Protein AF-A0A843BXI2-F1 (afdb_monomer_lite)

Secondary structure (DSSP, 8-state):
-PPPHHHHHHHHHHHHHHHHHHHT--TT-GGGGHHHHHHHHHHHHHHHHHHHHHTT--TTTTHHHHHHHHHHHHHH--STHHHHHHHHHHHHHHHHHTT---HHHHHHHHHHHHHHHHHHHHHHS--------SSSSS--SS--

Foldseek 3Di:
DDDPPVLVVLLVVLLVLLVVCLVVQDPVALLVSQVSLVVSLVSLVVSLVVLCVVVVDDCVPPPPVVVVVLVVVLVPQADPVSLNVLSVVLVVLSVVLVVDPDSVVNSVSSVVNSSSSVSNNSRNPDDDPPPPPDDPPPPDPDDD

Radius of gyration: 20.2 Å; chains: 1; bounding box: 77×28×40 Å

Structure (mmCIF, N/CA/C/O backbone):
data_AF-A0A843BXI2-F1
#
_entry.id   AF-A0A843BXI2-F1
#
loop_
_atom_site.group_PDB
_atom_site.id
_atom_site.type_symbol
_atom_site.label_atom_id
_atom_site.label_alt_id
_atom_site.label_comp_id
_atom_site.label_asym_id
_atom_site.label_entity_id
_atom_site.label_seq_id
_atom_site.pdbx_PDB_ins_code
_atom_site.Cartn_x
_atom_site.Cartn_y
_atom_site.Cartn_z
_atom_site.occupancy
_atom_site.B_iso_or_equiv
_atom_site.auth_seq_id
_atom_site.auth_comp_id
_atom_site.auth_asym_id
_atom_site.auth_atom_id
_atom_site.pdbx_PDB_model_num
ATOM 1 N N . MET A 1 1 ? -17.618 1.627 15.768 1.00 49.53 1 MET A N 1
ATOM 2 C CA . MET A 1 1 ? -17.007 2.902 15.333 1.00 49.53 1 MET A CA 1
ATOM 3 C C . MET A 1 1 ? -16.866 2.784 13.823 1.00 49.53 1 MET A C 1
ATOM 5 O O . MET A 1 1 ? -16.209 1.845 13.396 1.00 49.53 1 MET A O 1
ATOM 9 N N . ALA A 1 2 ? -17.588 3.579 13.031 1.00 57.34 2 ALA A N 1
ATOM 10 C CA . ALA A 1 2 ? -17.543 3.461 11.570 1.00 57.34 2 ALA A CA 1
ATOM 11 C C . ALA A 1 2 ? -16.231 4.062 11.038 1.00 57.34 2 ALA A C 1
ATOM 13 O O . ALA A 1 2 ? -15.806 5.115 11.517 1.00 57.34 2 ALA A O 1
ATOM 14 N N . LEU A 1 3 ? -15.579 3.384 10.090 1.00 67.31 3 LEU A N 1
ATOM 15 C CA . LEU A 1 3 ? -14.486 3.971 9.314 1.00 67.31 3 LEU A CA 1
ATOM 16 C C . LEU A 1 3 ? -15.031 5.159 8.514 1.00 67.31 3 LEU A C 1
ATOM 18 O O . LEU A 1 3 ? -16.154 5.106 8.024 1.00 67.31 3 LEU A O 1
ATOM 22 N N . SER A 1 4 ? -14.248 6.233 8.405 1.00 80.00 4 SER A N 1
ATOM 23 C CA . SER A 1 4 ? -14.625 7.372 7.563 1.00 80.00 4 SER A CA 1
ATOM 24 C C . SER A 1 4 ? -14.692 6.928 6.103 1.00 80.00 4 SER A C 1
ATOM 26 O O . SER A 1 4 ? -13.735 6.319 5.618 1.00 80.00 4 SER A O 1
ATOM 28 N N . ASP A 1 5 ? -15.765 7.289 5.398 1.00 84.75 5 ASP A N 1
ATOM 29 C CA . ASP A 1 5 ? -15.926 7.025 3.962 1.00 84.75 5 ASP A CA 1
ATOM 30 C C . ASP A 1 5 ? -14.735 7.562 3.144 1.00 84.75 5 ASP A C 1
ATOM 32 O O . ASP A 1 5 ? -14.326 6.944 2.165 1.00 84.75 5 ASP A O 1
ATOM 36 N N . ASP A 1 6 ? -14.096 8.655 3.590 1.00 87.81 6 ASP A N 1
ATOM 37 C CA . ASP A 1 6 ? -12.880 9.199 2.960 1.00 87.81 6 ASP A CA 1
ATOM 38 C C . ASP A 1 6 ? -11.687 8.230 3.044 1.00 87.81 6 ASP A C 1
ATOM 40 O O . ASP A 1 6 ? -10.926 8.092 2.089 1.00 87.81 6 ASP A O 1
ATOM 44 N N . ILE A 1 7 ? -11.522 7.510 4.163 1.00 90.12 7 ILE A N 1
ATOM 45 C CA . ILE A 1 7 ? -10.442 6.519 4.310 1.00 90.12 7 ILE A CA 1
ATOM 46 C C . ILE A 1 7 ? -10.681 5.338 3.369 1.00 90.12 7 ILE A C 1
ATOM 48 O O . ILE A 1 7 ? -9.736 4.866 2.737 1.00 90.12 7 ILE A O 1
ATOM 52 N N . VAL A 1 8 ? -11.930 4.877 3.271 1.00 89.12 8 VAL A N 1
ATOM 53 C CA . VAL A 1 8 ? -12.310 3.770 2.383 1.00 89.12 8 VAL A CA 1
ATOM 54 C C . VAL A 1 8 ? -12.089 4.168 0.923 1.00 89.12 8 VAL A C 1
ATOM 56 O O . VAL A 1 8 ? -11.362 3.480 0.212 1.00 89.12 8 VAL A O 1
ATOM 59 N N . GLN A 1 9 ? -12.582 5.339 0.508 1.00 91.81 9 GLN A N 1
ATOM 60 C CA . GLN A 1 9 ? -12.403 5.832 -0.860 1.00 91.81 9 GLN A CA 1
ATOM 61 C C . GLN A 1 9 ? -10.921 5.971 -1.241 1.00 91.81 9 GLN A C 1
ATOM 63 O O . GLN A 1 9 ? -10.513 5.568 -2.329 1.00 91.81 9 GLN A O 1
ATOM 68 N N . ARG A 1 10 ? 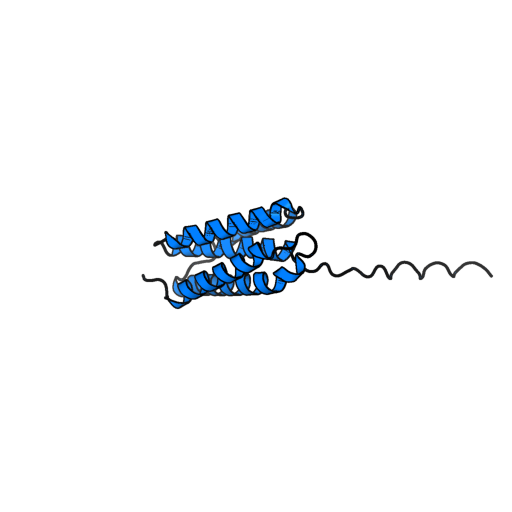-10.079 6.495 -0.340 1.00 94.06 10 ARG A N 1
ATOM 69 C CA . ARG A 1 10 ? -8.631 6.610 -0.587 1.00 94.06 10 ARG A CA 1
ATOM 70 C C . ARG A 1 10 ? -7.947 5.256 -0.745 1.00 94.06 10 ARG A C 1
ATOM 72 O O . ARG A 1 10 ? -6.979 5.160 -1.505 1.00 94.06 10 ARG A O 1
ATOM 79 N N . LEU A 1 11 ? -8.402 4.228 -0.027 1.00 93.69 11 LEU A N 1
ATOM 80 C CA . LEU A 1 11 ? -7.893 2.863 -0.176 1.00 93.69 11 LEU A CA 1
ATOM 81 C C . LEU A 1 11 ? -8.273 2.278 -1.536 1.00 93.69 11 LEU A C 1
ATOM 83 O O . LEU A 1 11 ? -7.402 1.722 -2.208 1.00 93.69 11 LEU A O 1
ATOM 87 N N . ASP A 1 12 ? -9.517 2.468 -1.964 1.00 93.50 12 ASP A N 1
ATOM 88 C CA . ASP A 1 12 ? -9.999 1.992 -3.262 1.00 93.50 12 ASP A CA 1
ATOM 89 C C . ASP A 1 12 ? -9.271 2.687 -4.420 1.00 93.50 12 ASP A C 1
ATOM 91 O O . ASP A 1 12 ? -8.735 2.027 -5.314 1.00 93.50 12 ASP A O 1
ATOM 95 N N . ASP A 1 13 ? -9.129 4.013 -4.361 1.00 95.38 13 ASP A N 1
ATOM 96 C CA . ASP A 1 13 ? -8.373 4.782 -5.353 1.00 95.38 13 ASP A CA 1
ATOM 97 C C . ASP A 1 13 ? -6.907 4.324 -5.420 1.00 95.38 13 ASP A C 1
ATOM 99 O O . ASP A 1 13 ? -6.327 4.157 -6.500 1.00 95.38 13 ASP A O 1
ATOM 103 N N . SER A 1 14 ? -6.302 4.087 -4.252 1.00 96.19 14 SER A N 1
ATOM 104 C CA . SER A 1 14 ? -4.931 3.592 -4.125 1.00 96.19 14 SER A CA 1
ATOM 105 C C . SER A 1 14 ? -4.760 2.208 -4.751 1.00 96.19 14 SER A C 1
ATOM 107 O O . SER A 1 14 ? -3.775 1.971 -5.460 1.00 96.19 14 SER A O 1
ATOM 109 N N . ARG A 1 15 ? -5.728 1.310 -4.539 1.00 96.12 15 ARG A N 1
ATOM 110 C CA . ARG A 1 15 ? -5.762 -0.024 -5.142 1.00 96.12 15 ARG A CA 1
ATOM 111 C C . ARG A 1 15 ? -5.853 0.059 -6.663 1.00 96.12 15 ARG A C 1
ATOM 113 O O . ARG A 1 15 ? -5.010 -0.523 -7.341 1.00 96.12 15 ARG A O 1
ATOM 120 N N . VAL A 1 16 ? -6.790 0.846 -7.194 1.00 96.56 16 VAL A N 1
ATOM 121 C CA . VAL A 1 16 ? -6.998 1.011 -8.644 1.00 96.56 16 VAL A CA 1
ATOM 122 C C . VAL A 1 16 ? -5.749 1.559 -9.339 1.00 96.56 16 VAL A C 1
ATOM 124 O O . VAL A 1 16 ? -5.399 1.132 -10.442 1.00 96.56 16 VAL A O 1
ATOM 127 N N . ILE A 1 17 ? -5.048 2.515 -8.719 1.00 95.50 17 ILE A N 1
ATOM 128 C CA . ILE A 1 17 ? -3.776 3.017 -9.258 1.00 95.50 17 ILE A CA 1
ATOM 129 C C . ILE A 1 17 ? -2.742 1.887 -9.304 1.00 95.50 17 ILE A C 1
ATOM 131 O O . ILE A 1 17 ? -2.062 1.719 -10.317 1.00 95.50 17 ILE A O 1
ATOM 135 N N . LEU A 1 18 ? -2.623 1.108 -8.228 1.00 94.69 18 LEU A N 1
ATOM 136 C CA . LEU A 1 18 ? -1.623 0.050 -8.123 1.00 94.69 18 LEU A CA 1
ATOM 137 C C . LEU A 1 18 ? -1.889 -1.115 -9.094 1.00 94.69 18 LEU A C 1
ATOM 139 O O . LEU A 1 18 ? -0.940 -1.647 -9.669 1.00 94.69 18 LEU A O 1
ATOM 143 N N . GLU A 1 19 ? -3.154 -1.463 -9.335 1.00 94.88 19 GLU A N 1
ATOM 144 C CA . GLU A 1 19 ? -3.573 -2.442 -10.351 1.00 94.88 19 GLU A CA 1
ATOM 145 C C . GLU A 1 19 ? -3.135 -1.999 -11.755 1.00 94.88 19 GLU A C 1
ATOM 147 O O . GLU A 1 19 ? -2.446 -2.742 -12.454 1.00 94.88 19 GLU A O 1
ATOM 152 N N . LYS A 1 20 ? -3.392 -0.736 -12.125 1.00 95.06 20 LYS A N 1
ATOM 153 C CA . LYS A 1 20 ? -2.939 -0.169 -13.410 1.00 95.06 20 LYS A CA 1
ATOM 154 C C . LYS A 1 20 ? -1.419 -0.176 -13.561 1.00 95.06 20 LYS A C 1
ATOM 156 O O . LYS A 1 20 ? -0.908 -0.351 -14.668 1.00 95.06 20 LYS A O 1
ATOM 161 N N . VAL A 1 21 ? -0.685 0.053 -12.470 1.00 92.62 21 VAL A N 1
ATOM 162 C CA . VAL A 1 21 ? 0.783 -0.034 -12.468 1.00 92.62 21 VAL A CA 1
ATOM 163 C C . VAL A 1 21 ? 1.235 -1.472 -12.711 1.00 92.62 21 VAL A C 1
ATOM 165 O O . VAL A 1 21 ? 2.156 -1.688 -13.497 1.00 92.62 21 VAL A O 1
ATOM 168 N N . TYR A 1 22 ? 0.598 -2.445 -12.060 1.00 92.56 22 TYR A N 1
ATOM 169 C CA . TYR A 1 22 ? 0.926 -3.860 -12.211 1.00 92.56 22 TYR A CA 1
ATOM 170 C C . TYR A 1 22 ? 0.672 -4.372 -13.637 1.00 92.56 22 TYR A C 1
ATOM 172 O O . TYR A 1 22 ? 1.520 -5.063 -14.200 1.00 92.56 22 TYR A O 1
ATOM 180 N N . GLU A 1 23 ? -0.449 -3.987 -14.250 1.00 91.62 23 GLU A N 1
ATOM 181 C CA . GLU A 1 23 ? -0.782 -4.339 -15.638 1.00 91.62 23 GLU A CA 1
ATOM 182 C C . GLU A 1 23 ? 0.234 -3.788 -16.646 1.00 91.62 23 GLU A C 1
ATOM 184 O O . GLU A 1 23 ? 0.566 -4.444 -17.632 1.00 91.62 23 GLU A O 1
ATOM 189 N N . LYS A 1 24 ? 0.753 -2.583 -16.389 1.00 90.25 24 LYS A N 1
ATOM 190 C CA . LYS A 1 24 ? 1.716 -1.885 -17.257 1.00 90.25 24 LYS A CA 1
ATOM 191 C C . LYS A 1 24 ? 3.169 -2.116 -16.851 1.00 90.25 24 LYS A C 1
ATOM 193 O O . LYS A 1 24 ? 4.056 -1.394 -17.311 1.00 90.25 24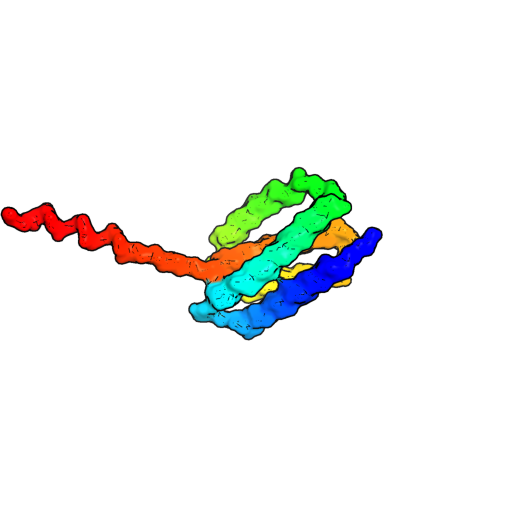 LYS A O 1
ATOM 198 N N . LEU A 1 25 ? 3.414 -3.068 -15.954 1.00 86.06 25 LEU A N 1
ATOM 199 C CA . LEU A 1 25 ? 4.726 -3.291 -15.372 1.00 86.06 25 LEU A CA 1
ATOM 200 C C . LEU A 1 25 ? 5.697 -3.813 -16.436 1.00 86.06 25 LEU A C 1
ATOM 202 O O . LEU A 1 25 ? 5.552 -4.932 -16.928 1.00 86.06 25 LEU A O 1
ATOM 206 N N . ASP A 1 26 ? 6.692 -2.989 -16.752 1.00 82.50 26 ASP A N 1
ATOM 207 C CA . ASP A 1 26 ? 7.731 -3.259 -17.742 1.00 82.50 26 ASP A CA 1
ATOM 208 C C . ASP A 1 26 ? 9.000 -3.799 -17.052 1.00 82.50 26 ASP A C 1
ATOM 210 O O . ASP A 1 26 ? 9.654 -3.042 -16.320 1.00 82.50 26 ASP A O 1
ATOM 214 N N . PRO A 1 27 ? 9.365 -5.079 -17.277 1.00 76.06 27 PRO A N 1
ATOM 215 C CA . PRO A 1 27 ? 10.595 -5.690 -16.775 1.00 76.06 27 PRO A CA 1
ATOM 216 C C . PRO A 1 27 ? 11.875 -4.919 -17.069 1.00 76.06 27 PRO A C 1
ATOM 218 O O . PRO A 1 27 ? 12.814 -4.919 -16.271 1.00 76.06 27 PRO A O 1
ATOM 221 N N . GLU A 1 28 ? 11.912 -4.249 -18.215 1.00 74.94 28 GLU A N 1
ATOM 222 C CA . GLU A 1 28 ? 13.095 -3.553 -18.699 1.00 74.94 28 GLU A CA 1
ATOM 223 C C . GLU A 1 28 ? 13.158 -2.120 -18.161 1.00 74.94 28 GLU A C 1
ATOM 225 O O . GLU A 1 28 ? 14.227 -1.502 -18.129 1.00 74.94 28 GLU A O 1
ATOM 230 N N . ASN A 1 29 ? 12.029 -1.580 -17.685 1.00 77.88 29 ASN A N 1
ATOM 231 C CA . ASN A 1 29 ? 11.943 -0.205 -17.212 1.00 77.88 29 ASN A CA 1
ATOM 232 C C . ASN A 1 29 ? 10.928 0.018 -16.081 1.00 77.88 29 ASN A C 1
ATOM 234 O O . ASN A 1 29 ? 9.982 0.808 -16.183 1.00 77.88 29 ASN A O 1
ATOM 238 N N . TYR A 1 30 ? 11.223 -0.578 -14.929 1.00 76.38 30 TYR A N 1
ATOM 239 C CA . TYR A 1 30 ? 10.468 -0.380 -13.691 1.00 76.38 30 TYR A CA 1
ATOM 240 C C . TYR A 1 30 ? 10.362 1.082 -13.225 1.00 76.38 30 TYR A C 1
ATOM 242 O O . TYR A 1 30 ? 9.444 1.423 -12.482 1.00 76.38 30 TYR A O 1
ATOM 250 N N . THR A 1 31 ? 11.257 1.978 -13.658 1.00 79.62 31 THR A N 1
ATOM 251 C CA . THR A 1 31 ? 11.287 3.365 -13.157 1.00 79.62 31 THR A CA 1
ATOM 252 C C . THR A 1 31 ? 10.036 4.170 -13.505 1.00 79.62 31 THR A C 1
ATOM 254 O O . THR A 1 31 ? 9.680 5.084 -12.759 1.00 79.62 31 THR A O 1
ATOM 257 N N . LYS A 1 32 ? 9.314 3.796 -14.572 1.00 84.75 32 LYS A N 1
ATOM 258 C CA . LYS A 1 32 ? 8.026 4.410 -14.934 1.00 84.75 32 LYS A CA 1
ATOM 259 C C . LYS A 1 32 ? 6.976 4.250 -13.830 1.00 84.75 32 LYS A C 1
ATOM 261 O O . LYS A 1 32 ? 6.172 5.152 -13.631 1.00 84.75 32 LYS A O 1
ATOM 266 N N . ALA A 1 33 ? 7.034 3.152 -13.075 1.00 87.38 33 ALA A N 1
ATOM 267 C CA . ALA A 1 33 ? 6.111 2.865 -11.981 1.00 87.38 33 ALA A CA 1
ATOM 268 C C . ALA A 1 33 ? 6.401 3.676 -10.704 1.00 87.38 33 ALA A C 1
ATOM 270 O O . ALA A 1 33 ? 5.543 3.772 -9.827 1.00 87.38 33 ALA A O 1
ATOM 271 N N . TYR A 1 34 ? 7.595 4.274 -10.574 1.00 88.19 34 TYR A N 1
ATOM 272 C CA . TYR A 1 34 ? 8.043 4.908 -9.329 1.00 88.19 34 TYR A CA 1
ATOM 273 C C . TYR A 1 34 ? 7.099 6.006 -8.837 1.00 88.19 34 TYR A C 1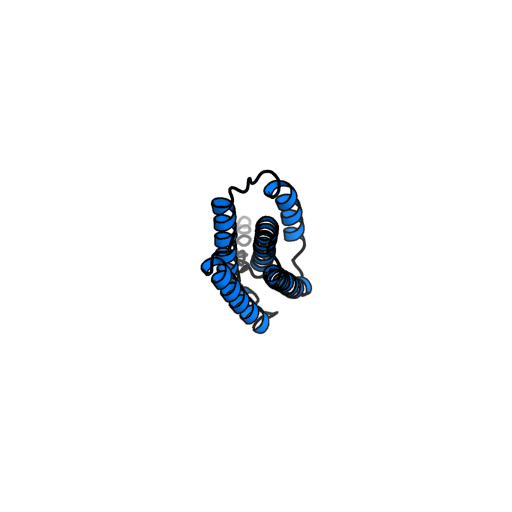
ATOM 275 O O . TYR A 1 34 ? 6.751 6.031 -7.659 1.00 88.19 34 TYR A O 1
ATOM 283 N N . LYS A 1 35 ? 6.672 6.908 -9.729 1.00 90.94 35 LYS A N 1
ATOM 284 C CA . LYS A 1 35 ? 5.835 8.057 -9.355 1.00 90.94 35 LYS A CA 1
ATOM 285 C C . LYS A 1 35 ? 4.466 7.616 -8.832 1.00 90.94 35 LYS A C 1
ATOM 287 O O . LYS A 1 35 ? 4.003 8.149 -7.826 1.00 90.94 35 LYS A O 1
ATOM 292 N N . ASP A 1 36 ? 3.853 6.634 -9.483 1.00 94.00 36 ASP A N 1
ATOM 293 C CA . ASP A 1 36 ? 2.525 6.145 -9.115 1.00 94.00 36 ASP A CA 1
ATOM 294 C C . ASP A 1 36 ? 2.573 5.331 -7.818 1.00 94.00 36 ASP A C 1
ATOM 296 O O . ASP A 1 36 ? 1.783 5.580 -6.909 1.00 94.00 36 ASP A O 1
ATOM 300 N N . ILE A 1 37 ? 3.569 4.450 -7.661 1.00 92.31 37 ILE A N 1
ATOM 301 C CA . ILE A 1 37 ? 3.791 3.722 -6.401 1.00 92.31 37 ILE A CA 1
ATOM 302 C C . ILE A 1 37 ? 4.084 4.709 -5.260 1.00 92.31 37 ILE A C 1
ATOM 304 O O . ILE A 1 37 ? 3.616 4.517 -4.139 1.00 92.31 37 ILE A O 1
ATOM 308 N N . TRP A 1 38 ? 4.820 5.795 -5.525 1.00 93.06 38 TRP A N 1
ATOM 309 C CA . TRP A 1 38 ? 5.114 6.823 -4.521 1.00 93.06 38 TRP A CA 1
ATOM 310 C C . TRP A 1 38 ? 3.861 7.577 -4.082 1.00 93.06 38 TRP A C 1
ATOM 312 O O . TRP A 1 38 ? 3.681 7.821 -2.885 1.00 93.06 38 TRP A O 1
ATOM 322 N N . LYS A 1 39 ? 2.980 7.901 -5.035 1.00 94.31 39 LYS A N 1
ATOM 323 C CA . LYS A 1 39 ? 1.680 8.509 -4.748 1.00 94.31 39 LYS A CA 1
ATOM 324 C C . LYS A 1 39 ? 0.852 7.590 -3.849 1.00 94.31 39 LYS A C 1
ATOM 326 O O . LYS A 1 39 ? 0.459 8.011 -2.768 1.00 94.31 39 LYS A O 1
ATOM 331 N N . VAL A 1 40 ? 0.685 6.326 -4.242 1.00 96.00 40 VAL A N 1
ATOM 332 C CA . VAL A 1 40 ? -0.062 5.324 -3.461 1.00 96.00 40 VAL A CA 1
ATOM 333 C C . VAL A 1 40 ? 0.528 5.164 -2.056 1.00 96.00 40 VAL A C 1
ATOM 335 O O . VAL A 1 40 ? -0.191 5.212 -1.064 1.00 96.00 40 VAL A O 1
ATOM 338 N N . ARG A 1 41 ? 1.856 5.062 -1.930 1.00 94.75 41 ARG A N 1
ATOM 339 C CA . ARG A 1 41 ? 2.534 4.971 -0.627 1.00 94.75 41 ARG A CA 1
ATOM 340 C C . ARG A 1 41 ? 2.253 6.175 0.272 1.00 94.75 41 ARG A C 1
ATOM 342 O O . ARG A 1 41 ? 2.146 6.000 1.484 1.00 94.75 41 ARG A O 1
ATOM 349 N N . SER A 1 42 ? 2.185 7.375 -0.298 1.00 92.31 42 SER A N 1
ATOM 350 C CA . SER A 1 42 ? 1.898 8.604 0.450 1.00 92.31 42 SER A CA 1
ATOM 351 C C . SER A 1 42 ? 0.449 8.646 0.946 1.00 92.31 42 SER A C 1
ATOM 353 O O . SER A 1 42 ? 0.228 8.994 2.102 1.00 92.31 42 SER A O 1
ATOM 355 N N . GLU A 1 43 ? -0.515 8.209 0.130 1.00 94.81 43 GLU A N 1
ATOM 356 C CA . GLU A 1 43 ? -1.924 8.079 0.545 1.00 94.81 43 GLU A CA 1
ATOM 357 C C . GLU A 1 43 ? -2.082 7.072 1.695 1.00 94.81 43 GLU A C 1
ATOM 359 O O . GLU A 1 43 ? -2.694 7.373 2.720 1.00 94.81 43 GLU A O 1
ATOM 364 N N . ILE A 1 44 ? -1.446 5.899 1.590 1.00 94.69 44 ILE A N 1
ATOM 365 C CA . ILE A 1 44 ? -1.469 4.907 2.674 1.00 94.69 44 ILE A CA 1
ATOM 366 C C . ILE A 1 44 ? -0.783 5.439 3.941 1.00 94.69 44 ILE A C 1
ATOM 368 O O . ILE A 1 44 ? -1.257 5.191 5.049 1.00 94.69 44 ILE A O 1
ATOM 372 N N . GLU A 1 45 ? 0.314 6.194 3.822 1.00 91.94 45 GLU A N 1
ATOM 373 C CA . GLU A 1 45 ? 0.942 6.831 4.985 1.00 91.94 45 GLU A CA 1
ATOM 374 C C . GLU A 1 45 ? 0.015 7.847 5.660 1.00 91.94 45 GLU A C 1
ATOM 376 O O . GLU A 1 45 ? -0.068 7.858 6.890 1.00 91.94 45 GLU A O 1
ATOM 381 N N . PHE A 1 46 ? -0.710 8.647 4.879 1.00 91.31 46 PHE A N 1
ATOM 382 C CA . PHE A 1 46 ? -1.713 9.569 5.401 1.00 91.31 46 PHE A CA 1
ATOM 383 C C . PHE A 1 46 ? -2.821 8.832 6.169 1.00 91.31 46 PHE A C 1
ATOM 385 O O . PHE A 1 46 ? -3.156 9.230 7.289 1.00 91.31 46 PHE A O 1
ATOM 392 N N . ILE A 1 47 ? -3.334 7.722 5.626 1.00 91.94 47 ILE A N 1
ATOM 393 C CA . ILE A 1 47 ? -4.339 6.879 6.294 1.00 91.94 47 ILE A CA 1
ATOM 394 C C . ILE A 1 47 ? -3.791 6.326 7.613 1.00 91.94 47 ILE A C 1
ATOM 396 O O . ILE A 1 47 ? -4.448 6.429 8.646 1.00 91.94 47 ILE A O 1
ATOM 400 N N . VAL A 1 48 ? -2.571 5.782 7.607 1.00 90.62 48 VAL A N 1
ATOM 401 C CA . VAL A 1 48 ? -1.918 5.249 8.813 1.00 90.62 48 VAL A CA 1
ATOM 402 C C . VAL A 1 48 ? -1.804 6.319 9.902 1.00 90.62 48 VAL A C 1
ATOM 404 O O . VAL A 1 48 ? -2.141 6.054 11.056 1.00 90.62 48 VAL A O 1
ATOM 407 N N . ILE A 1 49 ? -1.363 7.531 9.551 1.00 87.25 49 ILE A N 1
ATOM 408 C CA . ILE A 1 49 ? -1.251 8.650 10.499 1.00 87.25 49 ILE A CA 1
ATOM 409 C C . ILE A 1 49 ? -2.633 9.062 11.018 1.00 87.25 49 ILE A C 1
ATOM 411 O O . ILE A 1 49 ? -2.801 9.245 12.222 1.00 87.25 49 ILE A O 1
ATOM 415 N N . SER A 1 50 ? -3.628 9.152 10.136 1.00 88.94 50 SER A N 1
ATOM 416 C CA . SER A 1 50 ? -5.001 9.520 10.499 1.00 88.94 50 SER A CA 1
ATOM 417 C C . SER A 1 50 ? -5.608 8.517 11.476 1.00 88.94 50 SER A C 1
ATOM 419 O O . SER A 1 50 ? -6.120 8.903 12.523 1.00 88.94 50 SER A O 1
ATOM 421 N N . LEU A 1 51 ? -5.477 7.219 11.193 1.00 86.44 51 LEU A N 1
ATOM 422 C CA . LEU A 1 51 ? -5.946 6.150 12.073 1.00 86.44 51 LEU A CA 1
ATOM 423 C C . LEU A 1 51 ? -5.240 6.176 13.430 1.00 86.44 51 LEU A C 1
ATOM 425 O O . LEU A 1 51 ? -5.902 6.001 14.453 1.00 86.44 51 LEU A O 1
ATOM 429 N N . LYS A 1 52 ? -3.926 6.432 13.450 1.00 84.31 52 LYS A N 1
ATOM 430 C CA . LYS A 1 52 ? -3.151 6.567 14.689 1.00 84.31 52 LYS A CA 1
ATOM 431 C C . LYS A 1 52 ? -3.686 7.705 15.559 1.00 84.31 52 LYS A C 1
ATOM 433 O O . LYS A 1 52 ? -3.919 7.492 16.746 1.00 84.31 52 LYS A O 1
ATOM 438 N N . LEU A 1 53 ? -3.899 8.883 14.968 1.00 84.31 53 LEU A N 1
ATOM 439 C CA . LEU A 1 53 ? -4.385 10.073 15.672 1.00 84.31 53 LEU A CA 1
ATOM 440 C C . LEU A 1 53 ? -5.825 9.901 16.169 1.00 84.31 53 LEU A C 1
ATOM 442 O O . LEU A 1 53 ? -6.104 10.194 17.326 1.00 84.31 53 LEU A O 1
ATOM 446 N N . LEU A 1 54 ? -6.723 9.385 15.324 1.00 83.44 54 LEU A N 1
ATOM 447 C CA . LEU A 1 54 ? -8.139 9.204 15.664 1.00 83.44 54 LEU A CA 1
ATOM 448 C C . LEU A 1 54 ? -8.366 8.166 16.770 1.00 83.44 54 LEU A C 1
ATOM 450 O O . LEU A 1 54 ? -9.327 8.281 17.523 1.00 83.44 54 LEU A O 1
ATOM 454 N N . ASN A 1 55 ? -7.493 7.160 16.868 1.00 79.12 55 ASN A N 1
ATOM 455 C CA . ASN A 1 55 ? -7.650 6.047 17.808 1.00 79.12 55 ASN A CA 1
ATOM 456 C C . ASN A 1 55 ? -6.660 6.091 18.981 1.00 79.12 55 ASN A C 1
ATOM 458 O O . ASN A 1 55 ? -6.605 5.139 19.755 1.00 79.12 55 ASN A O 1
ATOM 462 N N . ASN A 1 56 ? -5.870 7.165 19.105 1.00 78.00 56 ASN A N 1
ATOM 463 C CA . ASN A 1 56 ? -4.835 7.326 20.130 1.00 78.00 56 ASN A CA 1
ATOM 464 C C . ASN A 1 56 ? -3.917 6.089 20.268 1.00 78.00 56 ASN A C 1
ATOM 466 O O . ASN A 1 56 ? -3.625 5.627 21.371 1.00 78.00 56 ASN A O 1
ATOM 470 N N . LEU A 1 57 ? -3.500 5.510 19.134 1.00 73.19 57 LEU A N 1
ATOM 471 C CA . LEU A 1 57 ? -2.676 4.298 19.122 1.00 73.19 57 LEU A CA 1
ATOM 472 C C . LEU A 1 57 ? -1.225 4.652 19.480 1.00 73.19 57 LEU A C 1
ATOM 474 O O . LEU A 1 57 ? -0.545 5.355 18.723 1.00 73.19 57 LEU A O 1
ATOM 478 N N . GLU A 1 58 ? -0.732 4.152 20.616 1.00 66.31 58 GLU A N 1
ATOM 479 C CA . GLU A 1 58 ? 0.668 4.330 21.007 1.00 66.31 58 GLU A CA 1
ATOM 480 C C . GLU A 1 58 ? 1.626 3.553 20.091 1.00 66.31 58 GLU A C 1
ATOM 482 O O . GLU A 1 58 ? 1.378 2.427 19.662 1.00 66.31 58 GLU A O 1
ATOM 487 N N . GLU A 1 59 ? 2.774 4.162 19.798 1.00 59.41 59 GLU A N 1
ATOM 488 C CA . GLU A 1 59 ? 3.777 3.627 18.867 1.00 59.41 59 GLU A CA 1
ATOM 489 C C . GLU A 1 59 ? 4.598 2.466 19.467 1.00 59.41 59 GLU A C 1
ATOM 491 O O . GLU A 1 59 ? 5.255 1.711 18.741 1.00 59.41 59 GLU A O 1
ATOM 496 N N . ASN A 1 60 ? 4.518 2.309 20.792 1.00 55.91 60 ASN A N 1
ATOM 497 C CA . ASN A 1 60 ? 5.436 1.531 21.621 1.00 55.91 60 ASN A CA 1
ATOM 498 C C . ASN A 1 60 ? 5.318 0.006 21.439 1.00 55.91 60 ASN A C 1
ATOM 500 O O . ASN A 1 60 ? 6.300 -0.700 21.658 1.00 55.91 60 ASN A O 1
ATOM 504 N N . GLU A 1 61 ? 4.182 -0.517 20.964 1.00 51.88 61 GLU A N 1
ATOM 505 C CA . GLU A 1 61 ? 4.004 -1.967 20.756 1.00 51.88 61 GLU A CA 1
ATOM 506 C C . GLU A 1 61 ? 4.238 -2.437 19.310 1.00 51.88 61 GLU A C 1
ATOM 508 O O . GLU A 1 61 ? 4.592 -3.595 19.082 1.00 51.88 61 GLU A O 1
ATOM 513 N N . ILE A 1 62 ? 4.069 -1.558 18.317 1.00 53.31 62 ILE A N 1
ATOM 514 C CA . ILE A 1 62 ? 4.050 -1.944 16.892 1.00 53.31 62 ILE A CA 1
ATOM 515 C C . ILE A 1 62 ? 5.292 -1.426 16.150 1.00 53.31 62 ILE A C 1
ATOM 517 O O . ILE A 1 62 ? 5.804 -2.103 15.263 1.00 53.31 62 ILE A O 1
ATOM 521 N N . GLY A 1 63 ? 5.843 -0.266 16.523 1.00 49.84 63 GLY A N 1
ATOM 522 C CA . GLY A 1 63 ? 6.872 0.411 15.726 1.00 49.84 63 GLY A CA 1
ATOM 523 C C . GLY A 1 63 ? 8.293 -0.162 15.824 1.00 49.84 63 GLY A C 1
ATOM 524 O O . GLY A 1 63 ? 9.065 -0.012 14.878 1.00 49.84 63 GLY A O 1
ATOM 525 N N . VAL A 1 64 ? 8.666 -0.794 16.944 1.00 54.75 64 VAL A N 1
ATOM 526 C CA . VAL A 1 64 ? 10.068 -1.190 17.209 1.00 54.75 64 VAL A CA 1
ATOM 527 C C . VAL A 1 64 ? 10.405 -2.561 16.620 1.00 54.75 64 VAL A C 1
ATOM 529 O O . VAL A 1 64 ? 11.317 -2.649 15.801 1.00 54.75 64 VAL A O 1
ATOM 532 N N . LYS A 1 65 ? 9.634 -3.611 16.945 1.00 54.41 65 LYS A N 1
ATOM 533 C CA . LYS A 1 65 ? 9.853 -4.969 16.399 1.00 54.41 65 LYS A CA 1
ATOM 534 C C . LYS A 1 65 ? 9.762 -5.011 14.867 1.00 54.41 65 LYS A C 1
ATOM 536 O O . LYS A 1 65 ? 10.522 -5.714 14.213 1.00 54.41 65 LYS A O 1
ATOM 541 N N . TRP A 1 66 ? 8.874 -4.206 14.288 1.00 55.59 66 TRP A N 1
ATOM 542 C CA . TRP A 1 66 ? 8.582 -4.247 12.855 1.00 55.59 66 TRP A CA 1
ATOM 543 C C . TRP A 1 66 ? 9.603 -3.471 12.010 1.00 55.59 66 TRP A C 1
ATOM 545 O O . TRP A 1 66 ? 9.908 -3.874 10.891 1.00 55.59 66 TRP A O 1
ATOM 555 N N . LYS A 1 67 ? 10.230 -2.412 12.553 1.00 57.94 67 LYS A N 1
ATOM 556 C CA . LYS A 1 67 ? 11.330 -1.692 11.875 1.00 57.94 67 LYS A CA 1
ATOM 557 C C . LYS A 1 67 ? 12.544 -2.587 11.609 1.00 57.94 67 LYS A C 1
ATOM 559 O O . LYS A 1 67 ? 13.199 -2.427 10.576 1.00 57.94 67 LYS A O 1
ATOM 564 N N . GLU A 1 68 ? 12.851 -3.507 12.520 1.00 61.28 68 GLU A N 1
ATOM 565 C CA . GLU A 1 68 ? 13.980 -4.431 12.375 1.00 61.28 68 GLU A CA 1
ATOM 566 C C . GLU A 1 68 ? 13.724 -5.468 11.272 1.00 61.28 68 GLU A C 1
ATOM 568 O O . GLU A 1 68 ? 14.556 -5.617 10.371 1.00 61.28 68 GLU A O 1
ATOM 573 N N . GLU A 1 69 ? 12.547 -6.101 11.267 1.00 61.22 69 GLU A N 1
ATOM 574 C CA . GLU A 1 69 ? 12.123 -7.043 10.217 1.00 61.22 69 GLU A CA 1
ATOM 575 C C . GLU A 1 69 ? 12.032 -6.366 8.836 1.00 61.22 69 GLU A C 1
ATOM 577 O O . GLU A 1 69 ? 12.484 -6.903 7.816 1.00 61.22 69 GLU A O 1
ATOM 582 N N . PHE A 1 70 ? 11.529 -5.130 8.800 1.00 63.41 70 PHE A N 1
ATOM 583 C CA . PHE A 1 70 ? 11.448 -4.319 7.590 1.00 63.41 70 PHE A CA 1
ATOM 584 C C . PHE A 1 70 ? 12.836 -3.981 7.014 1.00 63.41 70 PHE A C 1
ATOM 586 O O . PHE A 1 70 ? 13.070 -4.112 5.808 1.00 63.41 70 PHE A O 1
ATOM 593 N N . SER A 1 71 ? 13.791 -3.609 7.873 1.00 62.47 71 SER A N 1
ATOM 594 C CA . SER A 1 71 ? 15.177 -3.315 7.481 1.00 62.47 71 SER A CA 1
ATOM 595 C C . SER A 1 71 ? 15.888 -4.537 6.886 1.00 62.47 71 SER A C 1
ATOM 597 O O . SER A 1 71 ? 16.629 -4.415 5.905 1.00 62.47 71 SER A O 1
ATOM 599 N N . GLN A 1 72 ? 15.632 -5.734 7.425 1.00 63.66 72 GLN A N 1
ATOM 600 C CA . GLN A 1 72 ? 16.162 -6.978 6.861 1.00 63.66 72 GLN A CA 1
ATOM 601 C C . GLN A 1 72 ? 15.533 -7.306 5.502 1.00 63.66 72 GLN A C 1
ATOM 603 O O . GLN A 1 72 ? 16.253 -7.638 4.557 1.00 63.66 72 GLN A O 1
ATOM 608 N N . THR A 1 73 ? 14.216 -7.134 5.374 1.00 64.56 73 THR A N 1
ATOM 609 C CA . THR A 1 73 ? 13.488 -7.377 4.122 1.00 64.56 73 THR A CA 1
ATOM 610 C C . THR A 1 73 ? 13.996 -6.466 3.002 1.00 64.56 73 THR A C 1
ATOM 612 O O . THR A 1 73 ? 14.302 -6.947 1.911 1.00 64.56 73 THR A O 1
ATOM 615 N N . LEU A 1 74 ? 14.216 -5.174 3.279 1.00 62.12 74 LEU A N 1
ATOM 616 C CA . LEU A 1 74 ? 14.765 -4.212 2.312 1.00 62.12 74 LEU A CA 1
ATOM 617 C C . LEU A 1 74 ? 16.130 -4.618 1.729 1.00 62.12 74 LEU A C 1
ATOM 619 O O . LEU A 1 74 ? 16.430 -4.279 0.583 1.00 62.12 74 LEU A O 1
ATOM 623 N N . LYS A 1 75 ? 16.956 -5.367 2.471 1.00 60.06 75 LYS A N 1
ATOM 624 C CA . LYS A 1 75 ? 18.262 -5.839 1.980 1.00 60.06 75 LYS A CA 1
ATOM 625 C C . LYS A 1 75 ? 18.146 -6.979 0.958 1.00 60.06 75 LYS A C 1
ATOM 627 O O . LYS A 1 75 ? 19.084 -7.181 0.189 1.00 60.06 75 LYS A O 1
ATOM 632 N N . GLN A 1 76 ? 17.023 -7.702 0.911 1.00 54.03 76 GLN A N 1
ATOM 633 C CA . GLN A 1 76 ? 16.884 -8.940 0.132 1.00 54.03 76 GLN A CA 1
ATOM 634 C C . GLN A 1 76 ? 16.152 -8.789 -1.223 1.00 54.03 76 GLN A C 1
ATOM 636 O O . GLN A 1 76 ? 16.279 -9.673 -2.077 1.00 54.03 76 GLN A O 1
ATOM 641 N N . VAL A 1 77 ? 15.400 -7.709 -1.477 1.00 54.78 77 VAL A N 1
ATOM 642 C CA . VAL A 1 77 ? 14.470 -7.592 -2.635 1.00 54.78 77 VAL A CA 1
ATOM 643 C C . VAL A 1 77 ? 15.134 -7.084 -3.934 1.00 54.78 77 VAL A C 1
ATOM 645 O O . VAL A 1 77 ? 14.625 -6.192 -4.598 1.00 54.78 77 VAL A O 1
ATOM 648 N N . ARG A 1 78 ? 16.295 -7.624 -4.331 1.00 55.28 78 ARG A N 1
ATOM 649 C CA . ARG A 1 78 ? 17.015 -7.182 -5.554 1.00 55.28 78 ARG A CA 1
ATOM 650 C C . ARG A 1 78 ? 16.827 -8.052 -6.811 1.00 55.28 78 ARG A C 1
ATOM 652 O O . ARG A 1 78 ? 17.507 -7.791 -7.798 1.00 55.28 78 ARG A O 1
ATOM 659 N N . SER A 1 79 ? 15.933 -9.045 -6.818 1.00 57.50 79 SER A N 1
ATOM 660 C CA . SER A 1 79 ? 15.668 -9.893 -8.000 1.00 57.50 79 SER A CA 1
ATOM 661 C C . SER A 1 79 ? 14.250 -9.706 -8.557 1.00 57.50 79 SER A C 1
ATOM 663 O O . SER A 1 79 ? 13.304 -9.532 -7.796 1.00 57.50 79 SER A O 1
ATOM 665 N N . GLU A 1 80 ? 14.104 -9.776 -9.882 1.00 55.59 80 GLU A N 1
ATOM 666 C CA . GLU A 1 80 ? 12.881 -9.466 -10.642 1.00 55.59 80 GLU A CA 1
ATOM 667 C C . GLU A 1 80 ? 11.637 -10.268 -10.217 1.00 55.59 80 GLU A C 1
ATOM 669 O O . GLU A 1 80 ? 10.563 -9.692 -10.036 1.00 55.59 80 GLU A O 1
ATOM 674 N N . SER A 1 81 ? 11.789 -11.574 -9.947 1.00 60.88 81 SER A N 1
ATOM 675 C CA . SER A 1 81 ? 10.691 -12.426 -9.456 1.00 60.88 81 SER A CA 1
ATOM 676 C C . SER A 1 81 ? 10.056 -11.894 -8.167 1.00 60.88 81 SER A C 1
ATOM 678 O O . SER A 1 81 ? 8.866 -12.094 -7.927 1.00 60.88 81 SER A O 1
ATOM 680 N N . LYS A 1 82 ? 10.821 -11.142 -7.367 1.00 76.12 82 LYS A N 1
ATOM 681 C CA . LYS A 1 82 ? 10.353 -10.575 -6.104 1.00 76.12 82 LYS A CA 1
ATOM 682 C C . LYS A 1 82 ? 9.471 -9.343 -6.306 1.00 76.12 82 LYS A C 1
ATOM 684 O O . LYS A 1 82 ? 8.669 -9.061 -5.431 1.00 76.12 82 LYS A O 1
ATOM 689 N N . ILE A 1 83 ? 9.550 -8.624 -7.432 1.00 79.12 83 ILE A N 1
ATOM 690 C CA . ILE A 1 83 ? 8.709 -7.429 -7.658 1.00 79.12 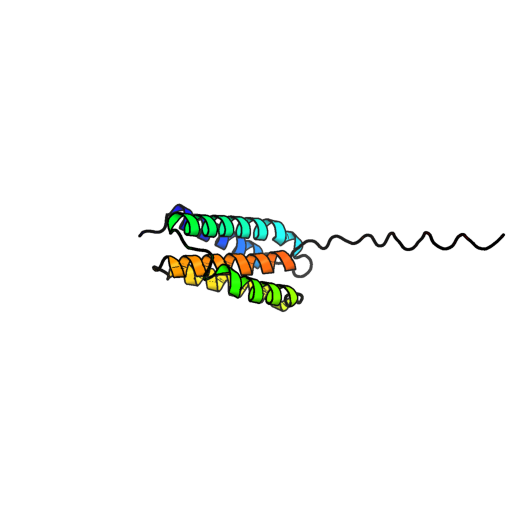83 ILE A CA 1
ATOM 691 C C . ILE A 1 83 ? 7.253 -7.838 -7.846 1.00 79.12 83 ILE A C 1
ATOM 693 O O . ILE A 1 83 ? 6.383 -7.356 -7.123 1.00 79.12 83 ILE A O 1
ATOM 697 N N . ARG A 1 84 ? 6.987 -8.752 -8.790 1.00 84.81 84 ARG A N 1
ATOM 698 C CA . ARG A 1 84 ? 5.625 -9.245 -9.047 1.00 84.81 84 ARG A CA 1
ATOM 699 C C . ARG A 1 84 ? 5.039 -9.908 -7.808 1.00 84.81 84 ARG A C 1
ATOM 701 O O . ARG A 1 84 ? 3.887 -9.651 -7.486 1.00 84.81 84 ARG A O 1
ATOM 708 N N . GLN A 1 85 ? 5.844 -10.685 -7.085 1.00 85.38 85 GLN A N 1
ATOM 709 C CA . GLN A 1 85 ? 5.424 -11.272 -5.816 1.00 85.38 85 GLN A CA 1
ATOM 710 C C . GLN A 1 85 ? 5.029 -10.198 -4.792 1.00 85.38 85 GLN A C 1
ATOM 712 O O . GLN A 1 85 ? 3.967 -10.303 -4.190 1.00 85.38 85 GLN A O 1
ATOM 717 N N . VAL A 1 86 ? 5.823 -9.133 -4.628 1.00 86.94 86 VAL A N 1
ATOM 718 C CA . VAL A 1 86 ? 5.486 -8.046 -3.694 1.00 86.94 86 VAL A CA 1
ATOM 719 C C . VAL A 1 86 ? 4.194 -7.332 -4.109 1.00 86.94 86 VAL A C 1
ATOM 721 O O . VAL A 1 86 ? 3.411 -6.980 -3.231 1.00 86.94 86 VAL A O 1
ATOM 724 N N . PHE A 1 87 ? 3.916 -7.154 -5.406 1.00 90.25 87 PHE A N 1
ATOM 725 C CA . PHE A 1 87 ? 2.614 -6.645 -5.865 1.00 90.25 87 PHE A CA 1
ATOM 726 C C . PHE A 1 87 ? 1.459 -7.560 -5.452 1.00 90.25 87 PHE A C 1
ATOM 728 O O . PHE A 1 87 ? 0.504 -7.080 -4.849 1.00 90.25 87 PHE A O 1
ATOM 735 N N . LEU A 1 88 ? 1.563 -8.866 -5.716 1.00 91.38 88 LEU A N 1
ATOM 736 C CA . LEU A 1 88 ? 0.526 -9.837 -5.348 1.00 91.38 88 LEU A CA 1
ATOM 737 C C . LEU A 1 88 ? 0.280 -9.852 -3.832 1.00 91.38 88 LEU A C 1
ATOM 739 O O . LEU A 1 88 ? -0.857 -9.733 -3.389 1.00 91.38 88 LEU A O 1
ATOM 743 N N . GLU A 1 89 ? 1.349 -9.869 -3.034 1.00 91.19 89 GLU A N 1
ATOM 744 C CA . GLU A 1 89 ? 1.259 -9.763 -1.574 1.00 91.19 89 GLU A CA 1
ATOM 745 C C . GLU A 1 89 ? 0.638 -8.431 -1.118 1.00 91.19 89 GLU A C 1
ATOM 747 O O . GLU A 1 89 ? 0.009 -8.373 -0.064 1.00 91.19 89 GLU A O 1
ATOM 752 N N . THR A 1 90 ? 0.805 -7.352 -1.893 1.00 93.06 90 THR A N 1
ATOM 753 C CA . THR A 1 90 ? 0.161 -6.057 -1.621 1.00 93.06 90 THR A CA 1
ATOM 754 C C . THR A 1 90 ? -1.338 -6.120 -1.912 1.00 93.06 90 THR A C 1
ATOM 756 O O . THR A 1 90 ? -2.130 -5.645 -1.101 1.00 93.06 90 THR A O 1
ATOM 759 N N . PHE A 1 91 ? -1.754 -6.742 -3.018 1.00 95.06 91 PHE A N 1
ATOM 760 C CA . PHE A 1 91 ? -3.173 -6.922 -3.345 1.00 95.06 91 PHE A CA 1
ATOM 761 C C . PHE A 1 91 ? -3.894 -7.822 -2.337 1.00 95.06 91 PHE A C 1
ATOM 763 O O . PHE A 1 91 ? -5.012 -7.512 -1.930 1.00 95.06 91 PHE A O 1
ATOM 770 N N . ASP A 1 92 ? -3.227 -8.860 -1.831 1.00 94.31 92 ASP A N 1
ATOM 771 C CA . ASP A 1 92 ? -3.764 -9.686 -0.746 1.00 94.31 92 ASP A CA 1
ATOM 772 C C . ASP A 1 92 ? -4.036 -8.887 0.534 1.00 94.31 92 ASP A C 1
ATOM 774 O O . ASP A 1 92 ? -4.964 -9.205 1.279 1.00 94.31 92 ASP A O 1
ATOM 778 N N . LEU A 1 93 ? -3.245 -7.847 0.817 1.00 94.06 93 LEU A N 1
ATOM 779 C CA . LEU A 1 93 ? -3.499 -6.958 1.952 1.00 94.06 93 LEU A CA 1
ATOM 780 C C . LEU A 1 93 ? -4.717 -6.057 1.707 1.00 94.06 93 LEU A C 1
ATOM 782 O O . LEU A 1 93 ? -5.508 -5.893 2.631 1.00 94.06 93 LEU A O 1
ATOM 786 N N . TYR A 1 94 ? -4.916 -5.539 0.489 1.00 93.88 94 TYR A N 1
ATOM 787 C CA . TYR A 1 94 ? -6.144 -4.809 0.139 1.00 93.88 94 TYR A CA 1
ATOM 788 C C . TYR A 1 94 ? -7.388 -5.691 0.294 1.00 93.88 94 TYR A C 1
ATOM 790 O O . TYR A 1 94 ? -8.335 -5.292 0.963 1.00 93.88 94 TYR A O 1
ATOM 798 N N . ASN A 1 95 ? -7.350 -6.928 -0.209 1.00 92.94 95 ASN A N 1
ATOM 799 C CA . ASN A 1 95 ? -8.454 -7.885 -0.058 1.00 92.94 95 ASN A CA 1
ATOM 800 C C . ASN A 1 95 ? -8.775 -8.197 1.415 1.00 92.94 95 ASN A C 1
ATOM 802 O O . ASN A 1 95 ? -9.917 -8.486 1.764 1.00 92.94 95 ASN A O 1
ATOM 806 N N . LYS A 1 96 ? -7.770 -8.164 2.302 1.00 92.19 96 LYS A N 1
ATOM 807 C CA . LYS A 1 96 ? -7.984 -8.353 3.744 1.00 92.19 96 LYS A CA 1
ATOM 808 C C . LYS A 1 96 ? -8.719 -7.174 4.375 1.00 92.19 96 LYS A C 1
ATOM 810 O O . LYS A 1 96 ? -9.526 -7.414 5.265 1.00 92.19 96 LYS A O 1
ATOM 815 N N . LEU A 1 97 ? -8.472 -5.941 3.926 1.00 90.00 97 LEU A N 1
ATOM 816 C CA . LEU A 1 97 ? -9.131 -4.749 4.476 1.00 90.00 97 LEU A CA 1
ATOM 817 C C . LEU A 1 97 ? -10.654 -4.793 4.321 1.00 90.00 97 LEU A C 1
ATOM 819 O O . LEU A 1 97 ? -11.348 -4.389 5.247 1.00 90.00 97 LEU A O 1
ATOM 823 N N . GLU A 1 98 ? -11.167 -5.355 3.223 1.00 84.31 98 GLU A N 1
ATOM 824 C CA . GLU A 1 98 ? -12.614 -5.486 2.965 1.00 84.31 98 GLU A CA 1
ATOM 825 C C . GLU A 1 98 ? -13.364 -6.299 4.036 1.00 84.31 98 GLU A C 1
ATOM 827 O O . GLU A 1 98 ? -14.581 -6.196 4.154 1.00 84.31 98 GLU A O 1
ATOM 832 N N . ARG A 1 99 ? -12.654 -7.130 4.811 1.00 82.44 99 ARG A N 1
ATOM 833 C CA . ARG A 1 99 ? -13.246 -8.068 5.781 1.00 82.44 99 ARG A CA 1
ATOM 834 C C . ARG A 1 99 ? -12.985 -7.691 7.237 1.00 82.44 99 ARG A C 1
ATOM 836 O O . ARG A 1 99 ? -13.346 -8.455 8.129 1.00 82.44 99 ARG A O 1
ATOM 843 N N . ILE A 1 100 ? -12.303 -6.574 7.490 1.00 85.81 100 ILE A N 1
ATOM 844 C CA . ILE A 1 100 ? -11.862 -6.205 8.835 1.00 85.81 100 ILE A CA 1
ATOM 845 C C . ILE A 1 100 ? -12.791 -5.152 9.428 1.00 85.81 100 ILE A C 1
ATOM 847 O O . ILE A 1 100 ? -12.815 -4.004 9.000 1.00 85.81 100 ILE A O 1
ATOM 851 N N . GLU A 1 101 ? -13.477 -5.534 10.501 1.00 80.94 101 GLU A N 1
ATOM 852 C CA . GLU A 1 101 ? -14.298 -4.624 11.308 1.00 80.94 101 GLU A CA 1
ATOM 853 C C . GLU A 1 101 ? -13.525 -4.054 12.513 1.00 80.94 101 GLU A C 1
ATOM 855 O O . GLU A 1 101 ? -13.887 -3.022 13.081 1.00 80.94 101 GLU A O 1
ATOM 860 N N . ASN A 1 102 ? -12.433 -4.714 12.921 1.00 87.19 102 ASN A N 1
ATOM 861 C CA . ASN A 1 102 ? -11.610 -4.293 14.049 1.00 87.19 102 ASN A CA 1
ATOM 862 C C . ASN A 1 102 ? -10.624 -3.187 13.638 1.00 87.19 102 ASN A C 1
ATOM 864 O O . ASN A 1 102 ? -9.710 -3.415 12.849 1.00 87.19 102 ASN A O 1
ATOM 868 N N . ILE A 1 103 ? -10.748 -2.004 14.243 1.00 84.38 103 ILE A N 1
ATOM 869 C CA . ILE A 1 103 ? -9.941 -0.828 13.884 1.00 84.38 103 ILE A CA 1
ATOM 870 C C . ILE A 1 103 ? -8.430 -1.000 14.127 1.00 84.38 103 ILE A C 1
ATOM 872 O O . ILE A 1 103 ? -7.617 -0.459 13.377 1.00 84.38 103 ILE A O 1
ATOM 876 N N . ILE A 1 104 ? -8.033 -1.783 15.136 1.00 84.81 104 ILE A N 1
ATOM 877 C CA . ILE A 1 104 ? -6.620 -2.062 15.433 1.00 84.81 104 ILE A CA 1
ATOM 878 C C . ILE A 1 104 ? -6.045 -2.993 14.365 1.00 84.81 104 ILE A C 1
ATOM 880 O O . ILE A 1 104 ? -4.930 -2.783 13.884 1.00 84.81 104 ILE A O 1
ATOM 884 N N . GLU A 1 105 ? -6.796 -4.020 13.973 1.00 87.25 105 GLU A N 1
ATOM 885 C CA . GLU A 1 105 ? -6.391 -4.915 12.892 1.00 87.25 105 GLU A CA 1
ATOM 886 C C . GLU A 1 105 ? -6.353 -4.183 11.546 1.00 87.25 105 GLU A C 1
ATOM 888 O O . GLU A 1 105 ? -5.381 -4.323 10.803 1.00 87.25 105 GLU A O 1
ATOM 893 N N . PHE A 1 106 ? -7.329 -3.311 11.288 1.00 89.81 106 PHE A N 1
ATOM 894 C CA . PHE A 1 106 ? -7.378 -2.468 10.097 1.00 89.81 106 PHE A CA 1
ATOM 895 C C . PHE A 1 106 ? -6.128 -1.585 10.004 1.00 89.81 106 PHE A C 1
ATOM 897 O O . PHE A 1 106 ? -5.412 -1.600 9.002 1.00 89.81 106 PHE A O 1
ATOM 904 N N . TYR A 1 107 ? -5.791 -0.893 11.098 1.00 88.88 107 TYR A N 1
ATOM 905 C CA . TYR A 1 107 ? -4.562 -0.111 11.216 1.00 88.88 107 TYR A CA 1
ATOM 906 C C . TYR A 1 107 ? -3.305 -0.948 10.936 1.00 88.88 107 TYR A C 1
ATOM 908 O O . TYR A 1 107 ? -2.432 -0.521 10.175 1.00 88.88 107 TYR A O 1
ATOM 916 N N . ARG A 1 108 ? -3.212 -2.160 11.501 1.00 88.00 108 ARG A N 1
ATOM 917 C CA . ARG A 1 108 ? -2.071 -3.067 11.278 1.00 88.00 108 ARG A CA 1
ATOM 918 C C . ARG A 1 108 ? -1.927 -3.461 9.808 1.00 88.00 108 ARG A C 1
ATOM 920 O O . ARG A 1 108 ? -0.802 -3.542 9.315 1.00 88.00 108 ARG A O 1
ATOM 927 N N . ILE A 1 109 ? -3.027 -3.704 9.097 1.00 91.25 109 ILE A N 1
ATOM 928 C CA . ILE A 1 109 ? -2.976 -4.024 7.664 1.00 91.25 109 ILE A CA 1
ATOM 929 C C . ILE A 1 109 ? -2.584 -2.796 6.831 1.00 91.25 109 ILE A C 1
ATOM 931 O O . ILE A 1 109 ? -1.706 -2.920 5.976 1.00 91.25 109 ILE A O 1
ATOM 935 N N . CYS A 1 110 ? -3.121 -1.607 7.121 1.00 92.19 110 CYS A N 1
ATOM 936 C CA . CYS A 1 110 ? -2.693 -0.356 6.476 1.00 92.19 110 CYS A CA 1
ATOM 937 C C . CYS A 1 110 ? -1.193 -0.084 6.676 1.00 92.19 110 CYS A C 1
ATOM 939 O O . CYS A 1 110 ? -0.492 0.335 5.751 1.00 92.19 110 CYS A O 1
ATOM 941 N N . TRP A 1 111 ? -0.663 -0.386 7.861 1.00 89.56 111 TRP A N 1
ATOM 942 C CA . TRP A 1 111 ? 0.772 -0.305 8.118 1.00 89.56 111 TRP A CA 1
ATOM 943 C C . TRP A 1 111 ? 1.575 -1.276 7.238 1.00 89.56 111 TRP A C 1
ATOM 945 O O . TRP A 1 111 ? 2.546 -0.876 6.596 1.00 89.56 111 TRP A O 1
ATOM 955 N N . LYS A 1 112 ? 1.147 -2.539 7.131 1.00 89.06 112 LYS A N 1
ATOM 956 C CA . LYS A 1 112 ? 1.792 -3.526 6.244 1.00 89.06 112 LYS A CA 1
ATOM 957 C C . LYS A 1 112 ? 1.742 -3.115 4.772 1.00 89.06 112 LYS A C 1
ATOM 959 O O . LYS A 1 112 ? 2.717 -3.319 4.049 1.00 89.06 112 LYS A O 1
ATOM 964 N N . LEU A 1 113 ? 0.638 -2.512 4.323 1.00 92.50 113 LEU A N 1
ATOM 965 C CA . LEU A 1 113 ? 0.538 -1.947 2.974 1.00 92.50 113 LEU A CA 1
ATOM 966 C C . LEU A 1 113 ? 1.631 -0.899 2.745 1.00 92.50 113 LEU A C 1
ATOM 968 O O . LEU A 1 113 ? 2.364 -0.979 1.758 1.00 92.50 113 LEU A O 1
ATOM 972 N N . LYS A 1 114 ? 1.808 0.036 3.688 1.00 91.00 114 LYS A N 1
ATOM 973 C CA . LYS A 1 114 ? 2.874 1.051 3.635 1.00 91.00 114 LYS A CA 1
ATOM 974 C C . LYS A 1 114 ? 4.261 0.418 3.483 1.00 91.00 114 LYS A C 1
ATOM 976 O O . LYS A 1 114 ? 5.086 0.922 2.715 1.00 91.00 114 LYS A O 1
ATOM 981 N N . GLU A 1 115 ? 4.533 -0.679 4.184 1.00 86.50 115 GLU A N 1
ATOM 982 C CA . GLU A 1 115 ? 5.807 -1.402 4.098 1.00 86.50 115 GLU A CA 1
ATOM 983 C C . GLU A 1 115 ? 6.016 -2.029 2.720 1.00 86.50 115 GLU A C 1
ATOM 985 O O . GLU A 1 115 ? 7.045 -1.782 2.086 1.00 86.50 115 GLU A O 1
ATOM 990 N N . LYS A 1 116 ? 5.032 -2.779 2.211 1.00 88.00 116 LYS A N 1
ATOM 991 C CA . LYS A 1 116 ? 5.116 -3.396 0.878 1.00 88.00 116 LYS A CA 1
ATOM 992 C C . LYS A 1 116 ? 5.304 -2.353 -0.218 1.00 88.00 116 LYS A C 1
ATOM 994 O O . LYS A 1 116 ? 6.174 -2.511 -1.072 1.00 88.00 116 LYS A O 1
ATOM 999 N N . LEU A 1 117 ? 4.597 -1.231 -0.129 1.00 91.38 117 LEU A N 1
ATOM 1000 C CA . LEU A 1 117 ? 4.768 -0.106 -1.047 1.00 91.38 117 LEU A CA 1
ATOM 1001 C C . LEU A 1 117 ? 6.161 0.527 -0.937 1.00 91.38 117 LEU A C 1
ATOM 1003 O O . LEU A 1 117 ? 6.758 0.900 -1.944 1.00 91.38 117 LEU A O 1
ATOM 1007 N N . THR A 1 118 ? 6.730 0.602 0.266 1.00 87.06 118 THR A N 1
ATOM 1008 C CA . THR A 1 118 ? 8.102 1.095 0.461 1.00 87.06 118 THR A CA 1
ATOM 1009 C C . THR A 1 118 ? 9.142 0.119 -0.101 1.00 87.06 118 THR A C 1
ATOM 1011 O O . THR A 1 118 ? 10.168 0.547 -0.636 1.00 87.06 118 THR A O 1
ATOM 1014 N N . ILE A 1 119 ? 8.885 -1.189 -0.037 1.00 84.38 119 ILE A N 1
ATOM 1015 C CA . ILE A 1 119 ? 9.700 -2.196 -0.724 1.00 84.38 119 ILE A CA 1
ATOM 1016 C C . ILE A 1 119 ? 9.623 -1.969 -2.234 1.00 84.38 119 ILE A C 1
ATOM 1018 O O . ILE A 1 119 ? 10.670 -1.788 -2.854 1.00 84.38 119 ILE A O 1
ATOM 1022 N N . LEU A 1 120 ? 8.416 -1.892 -2.809 1.00 86.50 120 LEU A N 1
ATOM 1023 C CA . LEU A 1 120 ? 8.222 -1.626 -4.239 1.00 86.50 120 LEU A CA 1
ATOM 1024 C C . LEU A 1 120 ? 8.975 -0.366 -4.677 1.00 86.50 120 LEU A C 1
ATOM 1026 O O . LEU A 1 120 ? 9.731 -0.423 -5.645 1.00 86.50 120 LEU A O 1
ATOM 1030 N N . LEU A 1 121 ? 8.872 0.730 -3.915 1.00 86.75 121 LEU A N 1
ATOM 1031 C CA . LEU A 1 121 ? 9.605 1.971 -4.175 1.00 86.75 121 LEU A CA 1
ATOM 1032 C C . LEU A 1 121 ? 11.114 1.784 -4.250 1.00 86.75 121 LEU A C 1
ATOM 1034 O O . LEU A 1 121 ? 11.751 2.373 -5.118 1.00 86.75 121 LEU A O 1
ATOM 1038 N N . ASN A 1 122 ? 11.695 0.989 -3.355 1.00 79.19 122 ASN A N 1
ATOM 1039 C CA . ASN A 1 122 ? 13.133 0.743 -3.364 1.00 79.19 122 ASN A CA 1
ATOM 1040 C C . ASN A 1 122 ? 13.575 -0.077 -4.574 1.00 79.19 122 ASN A C 1
ATOM 1042 O O . ASN A 1 122 ? 14.695 0.118 -5.050 1.00 79.19 122 ASN A O 1
ATOM 1046 N N . VAL A 1 123 ? 12.714 -0.959 -5.086 1.00 75.94 123 VAL A N 1
ATOM 1047 C CA . VAL A 1 123 ? 13.045 -1.748 -6.273 1.00 75.94 123 VAL A CA 1
ATOM 1048 C C . VAL A 1 123 ? 12.916 -0.930 -7.554 1.00 75.94 123 VAL A C 1
ATOM 1050 O O . VAL A 1 123 ? 13.801 -0.976 -8.405 1.00 75.94 123 VAL A O 1
ATOM 1053 N N . VAL A 1 124 ? 11.849 -0.141 -7.676 1.00 76.00 124 VAL A N 1
ATOM 1054 C CA . VAL A 1 124 ? 11.579 0.681 -8.867 1.00 76.00 124 VAL A CA 1
ATOM 1055 C C . VAL A 1 124 ? 12.325 2.023 -8.855 1.00 76.00 124 VAL A C 1
ATOM 1057 O O . VAL A 1 124 ? 12.224 2.796 -9.809 1.00 76.00 124 VAL A O 1
ATOM 1060 N N . LYS A 1 125 ? 13.068 2.329 -7.780 1.00 76.12 125 LYS A N 1
ATOM 1061 C CA . LYS A 1 125 ? 13.804 3.589 -7.624 1.00 76.12 125 LYS A CA 1
ATOM 1062 C C . LYS A 1 125 ? 14.752 3.800 -8.809 1.00 76.12 125 LYS A C 1
ATOM 1064 O O . LYS A 1 125 ? 15.570 2.917 -9.089 1.00 76.12 125 LYS A O 1
ATOM 1069 N N . PRO A 1 126 ? 14.726 4.977 -9.463 1.00 69.44 126 PRO A N 1
ATOM 1070 C CA . PRO A 1 126 ? 15.706 5.312 -10.482 1.00 69.44 126 PRO A CA 1
ATOM 1071 C C . PRO A 1 126 ? 17.115 5.160 -9.909 1.00 69.44 126 PRO A C 1
ATOM 1073 O O . PRO A 1 126 ? 17.485 5.820 -8.934 1.00 69.44 126 PRO A O 1
ATOM 1076 N N . LYS A 1 127 ? 17.919 4.272 -10.499 1.00 67.75 127 LYS A N 1
ATOM 1077 C CA . LYS A 1 127 ? 19.344 4.220 -10.183 1.00 67.75 127 LYS A CA 1
ATOM 1078 C C . LYS A 1 127 ? 19.949 5.498 -10.749 1.00 67.75 127 LYS A C 1
ATOM 1080 O O . LYS A 1 127 ? 20.072 5.628 -11.964 1.00 67.75 127 LYS A O 1
ATOM 1085 N N . HIS A 1 128 ? 20.329 6.442 -9.891 1.00 57.50 128 HIS A N 1
ATOM 1086 C CA . HIS A 1 128 ? 21.242 7.492 -10.324 1.00 57.50 128 HIS A CA 1
ATOM 1087 C C . HIS A 1 128 ? 22.476 6.785 -10.886 1.00 57.50 128 HIS A C 1
ATOM 1089 O O . HIS A 1 128 ? 23.136 6.031 -10.164 1.00 57.50 128 HIS A O 1
ATOM 1095 N N . LYS A 1 129 ? 22.759 6.968 -12.182 1.00 44.62 129 LYS A N 1
ATOM 1096 C CA . LYS A 1 129 ? 24.070 6.617 -12.724 1.00 44.62 129 LYS A CA 1
ATOM 1097 C C . LYS A 1 129 ? 25.067 7.377 -11.854 1.00 44.62 129 LYS A C 1
ATOM 1099 O O . LYS A 1 129 ? 25.110 8.601 -11.909 1.00 44.62 129 LYS A O 1
ATOM 1104 N N . ARG A 1 130 ? 25.828 6.672 -11.010 1.00 45.94 130 ARG A N 1
ATOM 1105 C CA . ARG A 1 130 ? 27.105 7.209 -10.541 1.00 45.94 130 ARG A CA 1
ATOM 1106 C C . ARG A 1 130 ? 27.877 7.465 -11.824 1.00 45.94 130 ARG A C 1
ATOM 1108 O O . ARG A 1 130 ? 28.261 6.502 -12.484 1.00 45.94 130 ARG A O 1
ATOM 1115 N N . SER A 1 131 ? 27.999 8.724 -12.225 1.00 40.38 131 SER A N 1
ATOM 1116 C CA . SER A 1 131 ? 28.910 9.109 -13.289 1.00 40.38 131 SER A CA 1
ATOM 1117 C C . SER A 1 131 ? 30.269 8.531 -12.912 1.00 40.38 131 SER A C 1
ATOM 1119 O O . SER A 1 131 ? 30.846 8.912 -11.895 1.00 40.38 131 SER A O 1
ATOM 1121 N N . GLN A 1 132 ? 30.739 7.544 -13.672 1.00 42.34 132 GLN A N 1
ATOM 1122 C CA . GLN A 1 132 ? 32.128 7.108 -13.640 1.00 42.34 132 GLN A CA 1
ATOM 1123 C C . GLN A 1 132 ? 32.968 8.218 -14.289 1.00 42.34 132 GLN A C 1
ATOM 1125 O O . GLN A 1 132 ? 33.467 8.070 -15.393 1.00 42.34 132 GLN A O 1
ATOM 1130 N N . GLU A 1 133 ? 33.076 9.365 -13.627 1.00 42.84 133 GLU A N 1
ATOM 1131 C CA . GLU A 1 133 ? 33.999 10.444 -13.986 1.00 42.84 133 GLU A CA 1
ATOM 1132 C C . GLU A 1 133 ? 34.830 10.787 -12.753 1.00 42.84 1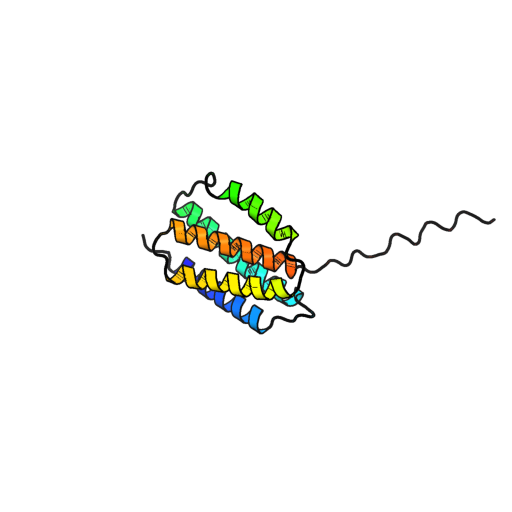33 GLU A C 1
ATOM 1134 O O . GLU A 1 133 ? 34.741 11.865 -12.175 1.00 42.84 133 GLU A O 1
ATOM 1139 N N . SER A 1 134 ? 35.627 9.825 -12.294 1.00 43.94 134 SER A N 1
ATOM 1140 C CA . SER A 1 134 ? 36.643 10.089 -11.273 1.00 43.94 134 SER A CA 1
ATOM 1141 C C . SER A 1 134 ? 37.849 9.152 -11.367 1.00 43.94 134 SER A C 1
ATOM 1143 O O . SER A 1 134 ? 38.453 8.849 -10.346 1.00 43.94 134 SER A O 1
ATOM 1145 N N . GLU A 1 135 ? 38.227 8.700 -12.572 1.00 42.19 135 GLU A N 1
ATOM 1146 C CA . GLU A 1 135 ? 39.468 7.919 -12.769 1.00 42.19 135 GLU A CA 1
ATOM 1147 C C . GLU A 1 135 ? 40.408 8.433 -13.876 1.00 42.19 135 GLU A C 1
ATOM 1149 O O . GLU A 1 135 ? 41.480 7.876 -14.086 1.00 42.19 135 GLU A O 1
ATOM 1154 N N . SER A 1 136 ? 40.117 9.560 -14.529 1.00 43.81 136 SER A N 1
ATOM 1155 C CA . SER A 1 136 ? 40.958 10.099 -15.614 1.00 43.81 136 SER A CA 1
ATOM 1156 C C . SER A 1 136 ? 41.694 11.402 -15.266 1.00 43.81 136 SER A C 1
ATOM 1158 O O . SER A 1 136 ? 41.916 12.248 -16.129 1.00 43.81 136 SER A O 1
ATOM 1160 N N . LYS A 1 137 ? 42.147 11.567 -14.012 1.00 47.72 137 LYS A N 1
ATOM 1161 C CA . LYS A 1 137 ? 43.120 12.620 -13.635 1.00 47.72 137 LYS A CA 1
ATOM 1162 C C . LYS A 1 137 ? 44.207 12.159 -12.653 1.00 47.72 137 LYS A C 1
ATOM 1164 O O . LYS A 1 137 ? 44.600 12.914 -11.778 1.00 47.72 137 LYS A O 1
ATOM 1169 N N . ILE A 1 138 ? 44.760 10.956 -12.809 1.00 48.09 138 ILE A N 1
ATOM 1170 C CA . ILE A 1 138 ? 46.065 10.618 -12.204 1.00 48.09 138 ILE A CA 1
ATOM 1171 C C . ILE A 1 138 ? 46.882 9.792 -13.202 1.00 48.09 138 ILE A C 1
ATOM 1173 O O . ILE A 1 138 ? 47.029 8.586 -13.055 1.00 48.09 138 ILE A O 1
ATOM 1177 N N . LYS A 1 139 ? 47.374 10.433 -14.269 1.00 47.41 139 LYS A N 1
ATOM 1178 C CA . LYS A 1 139 ? 48.535 9.971 -15.061 1.00 47.41 139 LYS A CA 1
ATOM 1179 C C . LYS A 1 139 ? 49.003 11.073 -16.021 1.00 47.41 139 LYS A C 1
ATOM 1181 O O . LYS A 1 139 ? 49.009 10.926 -17.234 1.00 47.41 139 LYS A O 1
ATOM 1186 N N . LYS A 1 140 ? 49.391 12.217 -15.458 1.00 47.12 140 LYS A N 1
ATOM 1187 C CA . LYS A 1 140 ? 50.289 13.184 -16.113 1.00 47.12 140 LYS A CA 1
ATOM 1188 C C . LYS A 1 140 ? 51.218 13.774 -15.056 1.00 47.12 140 LYS A C 1
ATOM 1190 O O . LYS A 1 140 ? 51.175 14.946 -14.718 1.00 47.12 140 LYS A O 1
ATOM 1195 N N . SER A 1 141 ? 52.013 12.892 -14.475 1.00 49.66 141 SER A N 1
ATOM 1196 C CA . SER A 1 141 ? 53.156 13.244 -13.637 1.00 49.66 141 SER A CA 1
ATOM 1197 C C . SER A 1 141 ? 54.179 12.120 -13.740 1.00 49.66 141 SER A C 1
ATOM 1199 O O . SER A 1 141 ? 54.415 11.368 -12.801 1.00 49.66 141 SER A O 1
ATOM 1201 N N . LYS A 1 142 ? 54.713 11.952 -14.952 1.00 48.91 142 LYS A N 1
ATOM 1202 C CA . LYS A 1 142 ? 56.036 11.389 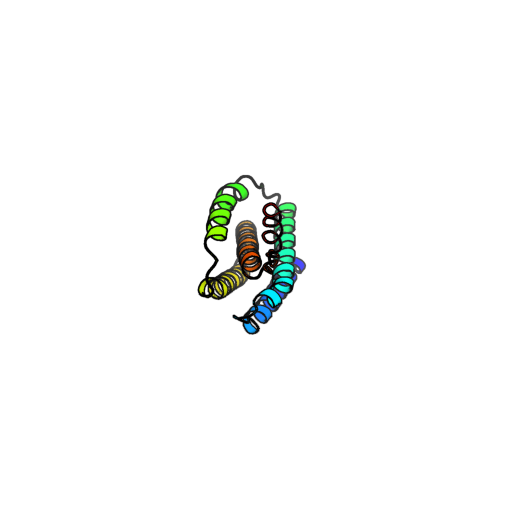-15.248 1.00 48.91 142 LYS A CA 1
ATOM 1203 C C . LYS A 1 142 ? 56.310 11.613 -16.737 1.00 48.91 142 LYS A C 1
ATOM 1205 O O . LYS A 1 142 ? 55.422 11.346 -17.547 1.00 48.91 142 LYS A O 1
ATOM 1210 N N . SER A 1 143 ? 57.535 12.043 -17.050 1.00 41.31 143 SER A N 1
ATOM 1211 C CA . SER A 1 143 ? 58.063 12.520 -18.352 1.00 41.31 143 SER A CA 1
ATOM 1212 C C . SER A 1 143 ? 57.569 13.933 -18.704 1.00 41.31 143 SER A C 1
ATOM 1214 O O . SER A 1 143 ? 56.370 14.118 -18.885 1.00 41.31 143 SER A O 1
ATOM 1216 N N . SER A 1 144 ? 58.389 14.981 -18.758 1.00 37.97 144 SER A N 1
ATOM 1217 C CA . SER A 1 144 ? 59.850 15.105 -18.863 1.00 37.97 144 SER A CA 1
ATOM 1218 C C . SER A 1 144 ? 60.300 16.450 -18.299 1.00 37.97 144 SER A C 1
ATOM 1220 O O . SER A 1 144 ? 59.430 17.343 -18.189 1.00 37.97 144 SER A O 1
#

pLDDT: mean 77.19, std 17.32, range [37.97, 96.56]

Sequence (144 aa):
MALSDDIVQRLDDSRVILEKVYEKLDPENYTKAYKDIWKVRSEIEFIVISLKLLNNLEENEIGVKWKEEFSQTLKQVRSESKIRQVFLETFDLYNKLERIENIIEFYRICWKLKEKLTILLNVVKPKHKRSQESESKIKKSKSS